Protein AF-A0A0B8P625-F1 (afdb_monomer_lite)

Foldseek 3Di:
DVVVCVVPLLPQLADAFQAALCQAPCAGSPLNAQDQDDDPVCCVVDVDRPDGSGADVRTDCQPPDDVHNVVVCVVVVRRYAYAHFNPDPDPPRTDPTPQFKDKDFDFPDPDPVSRSVRSNVNRIDIGGHQPDQWDFDADDDPPDRDGDTDTDGD

Radius of gyration: 18.03 Å; chains: 1; bounding box: 53×46×36 Å

Structure (mmCIF, N/CA/C/O backbone):
data_AF-A0A0B8P625-F1
#
_entry.id   AF-A0A0B8P625-F1
#
loop_
_atom_site.group_PDB
_atom_site.id
_atom_site.type_symbol
_atom_site.label_atom_id
_atom_site.label_alt_id
_atom_site.label_comp_id
_atom_site.label_asym_id
_atom_site.label_entity_id
_atom_site.label_seq_id
_atom_site.pdbx_PDB_ins_code
_atom_site.Cartn_x
_atom_site.Cartn_y
_atom_site.Cartn_z
_atom_site.occupancy
_atom_site.B_iso_or_equiv
_atom_site.auth_seq_id
_atom_site.auth_comp_id
_atom_site.auth_asym_id
_atom_site.auth_atom_id
_atom_site.pdbx_PDB_model_num
ATOM 1 N N . MET A 1 1 ? 1.110 -16.722 5.780 1.00 82.75 1 MET A N 1
ATOM 2 C CA . MET A 1 1 ? 0.279 -15.520 6.036 1.00 82.75 1 MET A CA 1
ATOM 3 C C . MET A 1 1 ? -0.910 -15.841 6.941 1.00 82.75 1 MET A C 1
ATOM 5 O O . MET A 1 1 ? -0.937 -15.349 8.060 1.00 82.75 1 MET A O 1
ATOM 9 N N . ARG A 1 2 ? -1.819 -16.743 6.535 1.00 90.75 2 ARG A N 1
ATOM 10 C CA . ARG A 1 2 ? -2.953 -17.190 7.372 1.00 90.75 2 ARG A CA 1
ATOM 11 C C . ARG A 1 2 ? -2.543 -17.683 8.759 1.00 90.75 2 ARG A C 1
ATOM 13 O O . ARG A 1 2 ? -3.129 -17.257 9.743 1.00 90.75 2 ARG A O 1
ATOM 20 N N . GLU A 1 3 ? -1.514 -18.522 8.847 1.00 92.81 3 GLU A N 1
ATOM 21 C CA . GLU A 1 3 ? -1.016 -19.030 10.135 1.00 92.81 3 GLU A CA 1
ATOM 22 C C . GLU A 1 3 ? -0.462 -17.922 11.038 1.00 92.81 3 GLU A C 1
ATOM 24 O O . GLU A 1 3 ? -0.768 -17.887 12.229 1.00 92.81 3 GLU A O 1
ATOM 29 N N . LEU A 1 4 ? 0.286 -16.971 10.465 1.00 90.12 4 LEU A N 1
ATOM 30 C CA . LEU A 1 4 ? 0.803 -15.809 11.196 1.00 90.12 4 LEU A CA 1
ATOM 31 C C . LEU A 1 4 ? -0.350 -14.974 11.764 1.00 90.12 4 LEU A C 1
ATOM 33 O O . LEU A 1 4 ? -0.360 -14.656 12.950 1.00 90.12 4 LEU A O 1
ATOM 37 N N . HIS A 1 5 ? -1.364 -14.691 10.944 1.00 92.50 5 HIS A N 1
ATOM 38 C CA . HIS A 1 5 ? -2.547 -13.961 11.388 1.00 92.50 5 HIS A CA 1
ATOM 39 C C . HIS A 1 5 ? -3.414 -14.767 12.370 1.00 92.50 5 HIS A C 1
ATOM 41 O O . HIS A 1 5 ? -4.004 -14.187 13.267 1.00 92.50 5 HIS A O 1
ATOM 47 N N . ASN A 1 6 ? -3.510 -16.096 12.248 1.00 93.62 6 ASN A N 1
ATOM 48 C CA . ASN A 1 6 ? -4.202 -16.931 13.243 1.00 93.62 6 ASN A CA 1
ATOM 49 C C . ASN A 1 6 ? -3.500 -16.883 14.603 1.00 93.62 6 ASN A C 1
ATOM 51 O O . ASN A 1 6 ? -4.158 -16.921 15.637 1.00 93.62 6 ASN A O 1
ATOM 55 N N . THR A 1 7 ? -2.170 -16.811 14.589 1.00 96.06 7 THR A N 1
ATOM 56 C CA . THR A 1 7 ? -1.348 -16.783 15.801 1.00 96.06 7 THR A CA 1
ATOM 57 C C . THR A 1 7 ? -1.459 -15.438 16.513 1.00 96.06 7 THR A C 1
ATOM 59 O O . THR A 1 7 ? -1.516 -15.394 17.738 1.00 96.06 7 THR A O 1
ATOM 62 N N . ALA A 1 8 ? -1.493 -14.338 15.757 1.00 92.94 8 ALA A N 1
ATOM 63 C CA . ALA A 1 8 ? -1.530 -12.991 16.312 1.00 92.94 8 ALA A CA 1
ATOM 64 C C . ALA A 1 8 ? -2.346 -12.029 15.422 1.00 92.94 8 ALA A C 1
ATOM 66 O O . ALA A 1 8 ? -1.762 -11.187 14.730 1.00 92.94 8 ALA A O 1
ATOM 67 N N . PRO A 1 9 ? -3.690 -12.125 15.438 1.00 89.25 9 PRO A N 1
ATOM 68 C CA . PRO A 1 9 ? -4.558 -11.328 14.563 1.00 89.25 9 PRO A CA 1
ATOM 69 C C . PRO A 1 9 ? -4.472 -9.822 14.848 1.00 89.25 9 PRO A C 1
ATOM 71 O O . PRO A 1 9 ? -4.650 -9.010 13.952 1.00 89.25 9 PRO A O 1
ATOM 74 N N . ASP A 1 10 ? -4.121 -9.442 16.079 1.00 89.06 10 ASP A N 1
ATOM 75 C CA . ASP A 1 10 ? -3.963 -8.040 16.483 1.00 89.06 10 ASP A CA 1
ATOM 76 C C . ASP A 1 10 ? -2.550 -7.477 16.254 1.00 89.06 10 ASP A C 1
ATOM 78 O O . ASP A 1 10 ? -2.286 -6.322 16.604 1.00 89.06 10 ASP A O 1
ATOM 82 N N . ILE A 1 11 ? -1.627 -8.286 15.724 1.00 90.75 11 ILE A N 1
ATOM 83 C CA . ILE A 1 11 ? -0.234 -7.898 15.437 1.00 90.75 11 ILE A CA 1
ATOM 84 C C . ILE A 1 11 ? 0.022 -7.923 13.931 1.00 90.75 11 ILE A C 1
ATOM 86 O O . ILE A 1 11 ? 0.616 -6.993 13.389 1.00 90.75 11 ILE A O 1
ATOM 90 N N . ILE A 1 12 ? -0.451 -8.960 13.240 1.00 91.75 12 ILE A N 1
ATOM 91 C CA . ILE A 1 12 ? -0.337 -9.075 11.785 1.00 91.75 12 ILE A CA 1
ATOM 92 C C . ILE A 1 12 ? -1.489 -8.303 11.142 1.00 91.75 12 ILE A C 1
ATOM 94 O O . ILE A 1 12 ? -2.508 -8.873 10.783 1.00 91.75 12 ILE A O 1
ATOM 98 N N . ILE A 1 13 ? -1.323 -6.989 11.036 1.00 90.06 13 ILE A N 1
ATOM 99 C CA . ILE A 1 13 ? -2.400 -6.044 10.688 1.00 90.06 13 ILE A CA 1
ATOM 100 C C . ILE A 1 13 ? -2.356 -5.559 9.233 1.00 90.06 13 ILE A C 1
ATOM 102 O O . ILE A 1 13 ? -3.219 -4.800 8.796 1.00 90.06 13 ILE A O 1
ATOM 106 N N . GLY A 1 14 ? -1.350 -5.977 8.465 1.00 90.38 14 GLY A N 1
ATOM 107 C CA . GLY A 1 14 ? -1.213 -5.571 7.075 1.00 90.38 14 GLY A CA 1
ATOM 108 C C . GLY A 1 14 ? -0.031 -6.203 6.360 1.00 90.38 14 GLY A C 1
ATOM 109 O O . GLY A 1 14 ? 0.736 -6.974 6.941 1.00 90.38 14 GLY A O 1
ATOM 110 N N . MET A 1 15 ? 0.091 -5.867 5.083 1.00 92.25 15 MET A N 1
ATOM 111 C CA . MET A 1 15 ? 1.200 -6.258 4.222 1.00 92.25 15 MET A CA 1
ATOM 112 C C . MET A 1 15 ? 1.524 -5.139 3.233 1.00 92.25 15 MET A C 1
ATOM 114 O O . MET A 1 15 ? 0.661 -4.331 2.882 1.00 92.25 15 MET A O 1
ATOM 118 N N . GLU A 1 16 ? 2.768 -5.110 2.763 1.00 92.31 16 GLU A N 1
ATOM 119 C CA . GLU A 1 16 ? 3.101 -4.330 1.577 1.00 92.31 16 GLU A CA 1
ATOM 120 C C . GLU A 1 16 ? 2.360 -4.932 0.380 1.00 92.31 16 GLU A C 1
ATOM 122 O O . GLU A 1 16 ? 2.496 -6.118 0.083 1.00 92.31 16 GLU A O 1
ATOM 127 N N . GLY A 1 17 ? 1.545 -4.114 -0.279 1.00 92.75 17 GLY A N 1
ATOM 128 C CA . GLY A 1 17 ? 0.870 -4.495 -1.521 1.00 92.75 17 GLY A CA 1
ATOM 129 C C . GLY A 1 17 ? 1.238 -3.604 -2.697 1.00 92.75 17 GLY A C 1
ATOM 130 O O . GLY A 1 17 ? 0.906 -3.931 -3.831 1.00 92.75 17 GLY A O 1
ATOM 131 N N . ALA A 1 18 ? 1.939 -2.501 -2.445 1.00 93.94 18 ALA A N 1
ATOM 132 C CA . ALA A 1 18 ? 2.457 -1.576 -3.440 1.00 93.94 18 ALA A CA 1
ATOM 133 C C . ALA A 1 18 ? 3.961 -1.382 -3.185 1.00 93.94 18 ALA A C 1
ATOM 135 O O . ALA A 1 18 ? 4.322 -0.555 -2.342 1.00 93.94 18 ALA A O 1
ATOM 136 N N . PRO A 1 19 ? 4.829 -2.155 -3.864 1.00 92.31 19 PRO A N 1
ATOM 137 C CA . PRO A 1 19 ? 6.265 -2.086 -3.626 1.00 92.31 19 PRO A CA 1
ATOM 138 C C . PRO A 1 19 ? 6.849 -0.724 -4.011 1.00 92.31 19 PRO A C 1
ATOM 140 O O . PRO A 1 19 ? 6.297 -0.023 -4.866 1.00 92.31 19 PRO A O 1
ATOM 143 N N . GLY A 1 20 ? 7.996 -0.381 -3.423 1.00 93.00 20 GLY A N 1
ATOM 144 C CA . GLY A 1 20 ? 8.804 0.779 -3.814 1.00 93.00 20 GLY A CA 1
ATOM 145 C C . GLY A 1 20 ? 9.427 0.647 -5.207 1.00 93.00 20 GLY A C 1
ATOM 146 O O . GLY A 1 20 ? 8.931 -0.088 -6.055 1.00 93.00 20 GLY A O 1
ATOM 147 N N . HIS A 1 21 ? 10.498 1.388 -5.504 1.00 94.25 21 HIS A N 1
ATOM 148 C CA . HIS A 1 21 ? 11.194 1.296 -6.802 1.00 94.25 21 HIS A CA 1
ATOM 149 C C . HIS A 1 21 ? 10.283 1.461 -8.044 1.00 94.25 21 HIS A C 1
ATOM 151 O O . HIS A 1 21 ? 10.536 0.915 -9.123 1.00 94.25 21 HIS A O 1
ATOM 157 N N . GLN A 1 22 ? 9.189 2.220 -7.926 1.00 92.81 22 GLN A N 1
ATOM 158 C CA . GLN A 1 22 ? 8.215 2.400 -9.014 1.00 92.81 22 GLN A CA 1
ATOM 159 C C . GLN A 1 22 ? 8.782 3.188 -10.206 1.00 92.81 22 GLN A C 1
ATOM 161 O O . GLN A 1 22 ? 8.214 3.153 -11.299 1.00 92.81 22 GLN A O 1
ATOM 166 N N . ARG A 1 23 ? 9.915 3.877 -10.014 1.00 92.62 23 ARG A N 1
ATOM 167 C CA . ARG A 1 23 ? 10.630 4.610 -11.065 1.00 92.62 23 ARG A CA 1
ATOM 168 C C . ARG A 1 23 ? 11.657 3.749 -11.805 1.00 92.62 23 ARG A C 1
ATOM 170 O O . ARG A 1 23 ? 12.179 4.196 -12.824 1.00 92.62 23 ARG A O 1
ATOM 177 N N . ASN A 1 24 ? 11.949 2.534 -11.334 1.00 91.44 24 ASN A N 1
ATOM 178 C CA . ASN A 1 24 ? 12.909 1.646 -11.980 1.00 91.44 24 ASN A CA 1
ATOM 179 C C . ASN A 1 24 ? 12.456 1.347 -13.432 1.00 91.44 24 ASN A C 1
ATOM 181 O O . ASN A 1 24 ? 11.383 0.766 -13.628 1.00 91.44 24 ASN A O 1
ATOM 185 N N . PRO A 1 25 ? 13.240 1.753 -14.452 1.00 85.81 25 PRO A N 1
ATOM 186 C CA . PRO A 1 25 ? 12.847 1.613 -15.853 1.00 85.81 25 PRO A CA 1
ATOM 187 C C . PRO A 1 25 ? 12.937 0.169 -16.359 1.00 85.81 25 PRO A C 1
ATOM 189 O O . PRO A 1 25 ? 12.289 -0.162 -17.348 1.00 85.81 25 PRO A O 1
ATOM 192 N N . GLU A 1 26 ? 13.734 -0.673 -15.698 1.00 85.94 26 GLU A N 1
ATOM 193 C CA . GLU A 1 26 ? 13.923 -2.082 -16.056 1.00 85.94 26 GLU A CA 1
ATOM 194 C C . GLU A 1 26 ? 12.766 -2.927 -15.515 1.00 85.94 26 GLU A C 1
ATOM 196 O O . GLU A 1 26 ? 12.206 -3.757 -16.226 1.00 85.94 26 GLU A O 1
ATOM 201 N N . ALA A 1 27 ? 12.362 -2.668 -14.269 1.00 85.88 27 ALA A N 1
ATOM 202 C CA . ALA A 1 27 ? 11.293 -3.394 -13.598 1.00 85.88 27 ALA A CA 1
ATOM 203 C C . ALA A 1 27 ? 10.612 -2.526 -12.532 1.00 85.88 27 ALA A C 1
ATOM 205 O O . ALA A 1 27 ? 11.189 -2.259 -11.480 1.00 85.88 27 ALA A O 1
ATOM 206 N N . ARG A 1 28 ? 9.353 -2.127 -12.757 1.00 88.38 28 ARG A N 1
ATOM 207 C CA . ARG A 1 28 ? 8.556 -1.420 -11.736 1.00 88.38 28 ARG A CA 1
ATOM 208 C C . ARG A 1 28 ? 8.374 -2.297 -10.502 1.00 88.38 28 ARG A C 1
ATOM 210 O O . ARG A 1 28 ? 7.900 -3.429 -10.635 1.00 88.38 28 ARG A O 1
ATOM 217 N N . GLY A 1 29 ? 8.693 -1.768 -9.323 1.00 90.25 29 GLY A N 1
ATOM 218 C CA . GLY A 1 29 ? 8.709 -2.563 -8.093 1.00 90.25 29 GLY A CA 1
ATOM 219 C C . GLY A 1 29 ? 10.02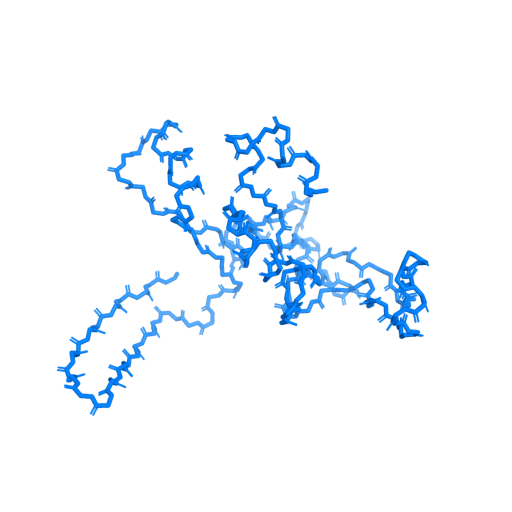5 -3.303 -7.852 1.00 90.25 29 GLY A C 1
ATOM 220 O O . GLY A 1 29 ? 10.110 -4.066 -6.900 1.00 90.25 29 GLY A O 1
ATOM 221 N N . SER A 1 30 ? 11.017 -3.159 -8.746 1.00 88.81 30 SER A N 1
ATOM 222 C CA . SER A 1 30 ? 12.228 -4.001 -8.812 1.00 88.81 30 SER A CA 1
ATOM 223 C C . SER A 1 30 ? 11.928 -5.504 -8.787 1.00 88.81 30 SER A C 1
ATOM 225 O O . SER A 1 30 ? 12.722 -6.329 -8.342 1.00 88.81 30 SER A O 1
ATOM 227 N N . TYR A 1 31 ? 10.758 -5.876 -9.299 1.00 85.94 31 TYR A N 1
ATOM 228 C CA . TYR A 1 31 ? 10.390 -7.259 -9.537 1.00 85.94 31 TYR A CA 1
ATOM 229 C C . TYR A 1 31 ? 10.999 -7.668 -10.882 1.00 85.94 31 TYR A C 1
ATOM 231 O O . TYR A 1 31 ? 10.413 -7.465 -11.943 1.00 85.94 31 TYR A O 1
ATOM 239 N N . GLU A 1 32 ? 12.240 -8.150 -10.820 1.00 74.06 32 GLU A N 1
ATOM 240 C CA . GLU A 1 32 ? 13.097 -8.453 -11.978 1.00 74.06 32 GLU A CA 1
ATOM 241 C C . GLU A 1 32 ? 12.861 -9.864 -12.558 1.00 74.06 32 GLU A C 1
ATOM 243 O O . GLU A 1 32 ? 13.518 -10.272 -13.514 1.00 74.06 32 GLU A O 1
ATOM 248 N N . MET A 1 33 ? 11.926 -10.645 -11.999 1.00 68.06 33 MET A N 1
ATOM 249 C CA . MET A 1 33 ? 11.670 -12.011 -12.459 1.00 68.06 33 MET A CA 1
ATOM 250 C C . MET A 1 33 ? 10.761 -12.032 -13.692 1.00 68.06 33 MET A C 1
ATOM 252 O O . MET A 1 33 ? 9.533 -11.999 -13.608 1.00 68.06 33 MET A O 1
ATOM 256 N N . GLU A 1 34 ? 11.379 -12.192 -14.860 1.00 61.62 34 GLU A N 1
ATOM 257 C CA . GLU A 1 34 ? 10.667 -12.372 -16.131 1.00 61.62 34 GLU A CA 1
ATOM 258 C C . GLU A 1 34 ? 9.992 -13.750 -16.248 1.00 61.62 34 GLU A C 1
ATOM 260 O O . GLU A 1 34 ? 9.002 -13.914 -16.972 1.00 61.62 34 GLU A O 1
ATOM 265 N N . HIS A 1 35 ? 10.504 -14.753 -15.526 1.00 64.75 35 HIS A N 1
ATOM 266 C CA . HIS A 1 35 ? 9.996 -16.114 -15.612 1.00 64.75 35 HIS A CA 1
ATOM 267 C C . HIS A 1 35 ? 8.716 -16.304 -14.787 1.00 64.75 35 HIS A C 1
ATOM 269 O O . HIS A 1 35 ? 8.647 -15.871 -13.635 1.00 64.75 35 HIS A O 1
ATOM 275 N N . PRO A 1 36 ? 7.700 -16.978 -15.351 1.00 67.50 36 PRO A N 1
ATOM 276 C CA . PRO A 1 36 ? 6.500 -17.319 -14.610 1.00 67.50 36 PRO A CA 1
ATOM 277 C C . PRO A 1 36 ? 6.826 -18.194 -13.399 1.00 67.50 36 PRO A C 1
ATOM 279 O O . PRO A 1 36 ? 7.482 -19.230 -13.524 1.00 67.50 36 PRO A O 1
ATOM 282 N N . ILE A 1 37 ? 6.322 -17.799 -12.234 1.00 71.50 37 ILE A N 1
ATOM 283 C CA . ILE A 1 37 ? 6.403 -18.609 -11.022 1.00 71.50 37 ILE A CA 1
ATOM 284 C C . ILE A 1 37 ? 5.248 -19.601 -11.053 1.00 71.50 37 ILE A C 1
ATOM 286 O O . ILE A 1 37 ? 4.093 -19.213 -11.214 1.00 71.50 37 ILE A O 1
ATOM 290 N N . PHE A 1 38 ? 5.549 -20.883 -10.875 1.00 71.50 38 PHE A N 1
ATOM 291 C CA . PHE A 1 38 ? 4.545 -21.928 -10.706 1.00 71.50 38 PHE A CA 1
ATOM 292 C C . PHE A 1 38 ? 4.485 -22.309 -9.232 1.00 71.50 38 PHE A C 1
ATOM 294 O O . PHE A 1 38 ? 5.481 -22.744 -8.650 1.00 71.50 38 PHE A O 1
ATOM 301 N N . LEU A 1 39 ? 3.317 -22.146 -8.613 1.00 68.44 39 LEU A N 1
ATOM 302 C CA . LEU A 1 39 ? 3.118 -22.598 -7.243 1.00 68.44 39 LEU A CA 1
ATOM 303 C C . LEU A 1 39 ? 2.856 -24.101 -7.270 1.00 68.44 39 LEU A C 1
ATOM 305 O O . LEU A 1 39 ? 1.752 -24.544 -7.571 1.00 68.44 39 LEU A O 1
ATOM 309 N N . LYS A 1 40 ? 3.891 -24.882 -6.954 1.00 67.69 40 LYS A N 1
ATOM 310 C CA . LYS A 1 40 ? 3.839 -26.352 -6.964 1.00 67.69 40 LYS A CA 1
ATOM 311 C C . LYS A 1 40 ? 2.705 -26.917 -6.095 1.00 67.69 40 LYS A C 1
ATOM 313 O O . LYS A 1 40 ? 2.162 -27.960 -6.427 1.00 67.69 40 LYS A O 1
ATOM 318 N N . GLU A 1 41 ? 2.347 -26.213 -5.023 1.00 64.69 41 GLU A N 1
ATOM 319 C CA . GLU A 1 41 ? 1.239 -26.547 -4.117 1.00 64.69 41 GLU A CA 1
ATOM 320 C C . GLU A 1 41 ? -0.143 -26.493 -4.791 1.00 64.69 41 GLU A C 1
ATOM 322 O O . GLU A 1 41 ? -1.017 -27.263 -4.421 1.00 64.69 41 GLU A O 1
ATOM 327 N N . TYR A 1 42 ? -0.323 -25.652 -5.815 1.00 59.31 42 TYR A N 1
ATOM 328 C CA . TYR A 1 42 ? -1.584 -25.515 -6.557 1.00 59.31 42 TYR A CA 1
ATOM 329 C C . TYR A 1 42 ? -1.510 -26.128 -7.959 1.00 59.31 42 TYR A C 1
ATOM 331 O O . TYR A 1 42 ? -2.405 -25.909 -8.766 1.00 59.31 42 TYR A O 1
ATOM 339 N N . ALA A 1 43 ? -0.450 -26.878 -8.279 1.00 63.41 43 ALA A N 1
ATOM 340 C CA . ALA A 1 43 ? -0.224 -27.391 -9.631 1.00 63.41 43 ALA A CA 1
ATOM 341 C C . ALA A 1 43 ? -1.300 -28.393 -10.097 1.00 63.41 43 ALA A C 1
ATOM 343 O O . ALA A 1 43 ? -1.483 -28.565 -11.302 1.00 63.41 43 ALA A O 1
ATOM 344 N N . GLU A 1 44 ? -2.006 -29.041 -9.162 1.00 66.44 44 GLU A N 1
ATOM 345 C CA . GLU A 1 44 ? -3.130 -29.941 -9.461 1.00 66.44 44 GLU A CA 1
ATOM 346 C C . GLU A 1 44 ? -4.403 -29.168 -9.851 1.00 66.44 44 GLU A C 1
ATOM 348 O O . GLU A 1 44 ? -5.068 -29.540 -10.818 1.00 66.44 44 GLU A O 1
ATOM 353 N N . ASP A 1 45 ? -4.688 -28.056 -9.165 1.00 64.06 45 ASP A N 1
ATOM 354 C CA . ASP A 1 45 ? -5.882 -27.224 -9.380 1.00 64.06 45 ASP A CA 1
ATOM 355 C C . ASP A 1 45 ? -5.676 -26.129 -10.442 1.00 64.06 45 ASP A C 1
ATOM 357 O O . ASP A 1 45 ? -6.626 -25.646 -11.062 1.00 64.06 45 ASP A O 1
ATOM 361 N N . TYR A 1 46 ? -4.426 -25.722 -10.673 1.00 58.06 46 TYR A N 1
ATOM 362 C CA . TYR A 1 46 ? -4.055 -24.657 -11.594 1.00 58.06 46 TYR A CA 1
ATOM 363 C C . TYR A 1 46 ? -2.704 -24.947 -12.264 1.00 58.06 46 TYR A C 1
ATOM 365 O O . TYR A 1 46 ? -1.633 -24.806 -11.677 1.00 58.06 46 TYR A O 1
ATOM 373 N N . GLN A 1 47 ? -2.758 -25.306 -13.550 1.00 59.41 47 GLN A N 1
ATOM 374 C CA . GLN A 1 47 ? -1.579 -25.642 -14.366 1.00 59.41 47 GLN A CA 1
ATOM 375 C C . GLN A 1 47 ? -0.925 -24.418 -15.039 1.00 59.41 47 GLN A C 1
ATOM 377 O O . GLN A 1 47 ? 0.034 -24.555 -15.799 1.00 59.41 47 GLN A O 1
ATOM 382 N N . GLY A 1 48 ? -1.459 -23.217 -14.802 1.00 59.47 48 GLY A N 1
ATOM 383 C CA . GLY A 1 48 ? -0.941 -21.970 -15.360 1.00 59.47 48 GLY A CA 1
ATOM 384 C C . GLY A 1 48 ? 0.183 -21.354 -14.519 1.00 59.47 48 GLY A C 1
ATOM 385 O O . GLY A 1 48 ? 0.416 -21.759 -13.379 1.00 59.47 48 GLY A O 1
ATOM 386 N N . PRO A 1 49 ? 0.874 -20.329 -15.046 1.00 60.53 49 PRO A N 1
ATOM 387 C CA . PRO A 1 49 ? 1.789 -19.531 -14.243 1.00 60.53 49 PRO A CA 1
ATOM 388 C C . PRO A 1 49 ? 0.999 -18.827 -13.138 1.00 60.53 49 PRO A C 1
ATOM 390 O O . PRO A 1 49 ? -0.008 -18.170 -13.421 1.00 60.53 49 PRO A O 1
ATOM 393 N N . ALA A 1 50 ? 1.422 -18.986 -11.884 1.00 62.94 50 ALA A N 1
ATOM 394 C CA . ALA A 1 50 ? 0.764 -18.354 -10.748 1.00 62.94 50 ALA A CA 1
ATOM 395 C C . ALA A 1 50 ? 0.822 -16.831 -10.886 1.00 62.94 50 ALA A C 1
ATOM 397 O O . ALA A 1 50 ? -0.198 -16.180 -10.703 1.00 62.94 50 ALA A O 1
ATOM 398 N N . TYR A 1 51 ? 1.984 -16.287 -11.267 1.00 71.12 51 TYR A N 1
ATOM 399 C CA . TYR A 1 51 ? 2.161 -14.899 -11.699 1.00 71.12 51 TYR A CA 1
ATOM 400 C C . TYR A 1 51 ? 3.520 -14.694 -12.388 1.00 71.12 51 TYR A C 1
ATOM 402 O O . TYR A 1 51 ? 4.420 -15.531 -12.294 1.00 71.12 51 TYR A O 1
ATOM 410 N N . HIS A 1 52 ? 3.658 -13.576 -13.101 1.00 68.06 52 HIS A N 1
ATOM 411 C CA . HIS A 1 52 ? 4.951 -13.067 -13.558 1.00 68.06 52 HIS A CA 1
ATOM 412 C C . HIS A 1 52 ? 5.546 -12.263 -12.411 1.00 68.06 52 HIS A C 1
ATOM 414 O O . HIS A 1 52 ? 4.814 -11.470 -11.824 1.00 68.06 52 HIS A O 1
ATOM 420 N N . GLY A 1 53 ? 6.828 -12.439 -12.092 1.00 75.00 53 GLY A N 1
ATOM 421 C CA . GLY A 1 53 ? 7.505 -11.679 -11.042 1.00 75.00 53 GLY A CA 1
ATOM 422 C C . GLY A 1 53 ? 7.718 -10.224 -11.448 1.00 75.00 53 GLY A C 1
ATOM 423 O O . GLY A 1 53 ? 8.854 -9.805 -11.600 1.00 75.00 53 GLY A O 1
ATOM 424 N N . ARG A 1 54 ? 6.616 -9.488 -11.638 1.00 82.56 54 ARG A N 1
ATOM 425 C CA . ARG A 1 54 ? 6.481 -8.070 -11.976 1.00 82.56 54 ARG A CA 1
ATOM 426 C C . ARG A 1 54 ? 5.272 -7.493 -11.239 1.00 82.56 54 ARG A C 1
ATOM 428 O O . ARG A 1 54 ? 4.379 -8.232 -10.828 1.00 82.56 54 ARG A O 1
ATOM 435 N N . THR A 1 55 ? 5.202 -6.174 -11.124 1.00 88.12 55 THR A N 1
ATOM 436 C CA . THR A 1 55 ? 4.007 -5.502 -10.597 1.00 88.12 55 THR A CA 1
ATOM 437 C C . THR A 1 55 ? 2.850 -5.493 -11.604 1.00 88.12 55 THR A C 1
ATOM 439 O O . THR A 1 55 ? 3.037 -5.539 -12.823 1.00 88.12 55 THR A O 1
ATOM 442 N N . TYR A 1 56 ? 1.626 -5.396 -11.090 1.00 88.19 56 TYR A N 1
ATOM 443 C CA . TYR A 1 56 ? 0.376 -5.323 -11.840 1.00 88.19 56 TYR A CA 1
ATOM 444 C C . TYR A 1 56 ? -0.282 -3.977 -11.533 1.00 88.19 56 TYR A C 1
ATOM 446 O O . TYR A 1 56 ? -0.870 -3.786 -10.474 1.00 88.19 56 TYR A O 1
ATOM 454 N N . GLY A 1 57 ? -0.109 -2.999 -12.427 1.00 87.31 57 GLY A N 1
ATOM 455 C CA . GLY A 1 57 ? -0.569 -1.627 -12.170 1.00 87.31 57 GLY A CA 1
ATOM 456 C C . GLY A 1 57 ? 0.176 -0.935 -11.020 1.00 87.31 57 GLY A C 1
ATOM 457 O O . GLY A 1 57 ? -0.376 -0.050 -10.379 1.00 87.31 57 GLY A O 1
ATOM 458 N N . GLY A 1 58 ? 1.417 -1.351 -10.742 1.00 90.25 58 GLY A N 1
ATOM 459 C CA . GLY A 1 58 ? 2.225 -0.850 -9.624 1.00 90.25 58 GLY A CA 1
ATOM 460 C C . GLY A 1 58 ? 2.025 -1.607 -8.309 1.00 90.25 58 GLY A C 1
ATOM 461 O O . GLY A 1 58 ? 2.791 -1.384 -7.381 1.00 90.25 58 GLY A O 1
ATOM 462 N N . PHE A 1 59 ? 1.066 -2.532 -8.233 1.00 92.81 59 PHE A N 1
ATOM 463 C CA . PHE A 1 59 ? 0.812 -3.357 -7.050 1.00 92.81 59 PHE A CA 1
ATOM 464 C C . PHE A 1 59 ? 1.402 -4.764 -7.194 1.00 92.81 59 PHE A C 1
ATOM 466 O O . PHE A 1 59 ? 1.592 -5.265 -8.306 1.00 92.81 59 PHE A O 1
ATOM 473 N N . ASP A 1 60 ? 1.679 -5.409 -6.065 1.00 90.62 60 ASP A N 1
ATOM 474 C CA . ASP A 1 60 ? 2.034 -6.822 -6.003 1.00 90.62 60 ASP A CA 1
ATOM 475 C C . ASP A 1 60 ? 0.857 -7.699 -6.466 1.00 90.62 60 ASP A C 1
ATOM 477 O O . ASP A 1 60 ? -0.316 -7.369 -6.261 1.00 90.62 60 ASP A O 1
ATOM 481 N N . TYR A 1 61 ? 1.165 -8.841 -7.086 1.00 88.06 61 TYR A N 1
ATOM 482 C CA . TYR A 1 61 ? 0.162 -9.777 -7.594 1.00 88.06 61 TYR A CA 1
ATOM 483 C C . TYR A 1 61 ? -0.839 -10.237 -6.523 1.00 88.06 61 TYR A C 1
ATOM 485 O O . TYR A 1 61 ? -2.035 -10.348 -6.799 1.00 88.06 61 TYR A O 1
ATOM 493 N N . MET A 1 62 ? -0.369 -10.465 -5.296 1.00 88.31 62 MET A N 1
ATOM 494 C CA . MET A 1 62 ? -1.170 -10.920 -4.157 1.00 88.31 62 MET A CA 1
ATOM 495 C C . MET A 1 62 ? -2.238 -9.899 -3.752 1.00 88.31 62 MET A C 1
ATOM 497 O O . MET A 1 62 ? -3.241 -10.279 -3.145 1.00 88.31 62 MET A O 1
ATOM 501 N N . THR A 1 63 ? -2.028 -8.632 -4.119 1.00 92.31 63 THR A N 1
ATOM 502 C CA . THR A 1 63 ? -2.945 -7.510 -3.889 1.00 92.31 63 THR A CA 1
ATOM 503 C C . THR A 1 63 ? -3.792 -7.207 -5.125 1.00 92.31 63 THR A C 1
ATOM 505 O O . THR A 1 63 ? -4.995 -7.005 -5.014 1.00 92.31 63 THR A O 1
ATOM 508 N N . ALA A 1 64 ? -3.186 -7.187 -6.315 1.00 91.56 64 ALA A N 1
ATOM 509 C CA . ALA A 1 64 ? -3.835 -6.733 -7.547 1.00 91.56 64 ALA A CA 1
ATOM 510 C C . ALA A 1 64 ? -4.782 -7.765 -8.187 1.00 91.56 64 ALA A C 1
ATOM 512 O O . ALA A 1 64 ? -5.602 -7.419 -9.042 1.00 91.56 64 ALA A O 1
ATOM 513 N N . ARG A 1 65 ? -4.639 -9.053 -7.856 1.00 88.19 65 ARG A N 1
ATOM 514 C CA . ARG A 1 65 ? -5.436 -10.118 -8.468 1.00 88.19 65 ARG A CA 1
ATOM 515 C C . ARG A 1 65 ? -6.842 -10.170 -7.864 1.00 88.19 65 ARG A C 1
ATOM 517 O O . ARG A 1 65 ? -7.001 -10.579 -6.720 1.00 88.19 65 ARG A O 1
ATOM 524 N N . MET A 1 66 ? -7.857 -9.888 -8.683 1.00 87.56 66 MET A N 1
ATOM 525 C CA . MET A 1 66 ? -9.264 -10.144 -8.338 1.00 87.56 66 MET A CA 1
ATOM 526 C C . MET A 1 66 ? -9.503 -11.628 -8.032 1.00 87.56 66 MET A C 1
ATOM 528 O O . MET A 1 66 ? -9.049 -12.503 -8.779 1.00 87.56 66 MET A O 1
ATOM 532 N N . GLY A 1 67 ? -10.212 -11.904 -6.940 1.00 88.19 67 GLY A N 1
ATOM 533 C CA . GLY A 1 67 ? -10.399 -13.238 -6.367 1.00 88.19 67 GLY A CA 1
ATOM 534 C C . GLY A 1 67 ? -9.102 -13.877 -5.861 1.00 88.19 67 GLY A C 1
ATOM 535 O O . GLY A 1 67 ? -9.061 -15.086 -5.645 1.00 88.19 67 GLY A O 1
ATOM 536 N N . GLY A 1 68 ? -8.024 -13.095 -5.752 1.00 87.56 68 GLY A N 1
ATOM 537 C CA . GLY A 1 68 ? -6.699 -13.545 -5.352 1.00 87.56 68 GLY A CA 1
ATOM 538 C C . GLY A 1 68 ? -6.528 -13.610 -3.840 1.00 87.56 68 GLY A C 1
ATOM 539 O O . GLY A 1 68 ? -7.475 -13.795 -3.077 1.00 87.56 68 GLY A O 1
ATOM 540 N N . VAL A 1 69 ? -5.282 -13.473 -3.387 1.00 89.69 69 VAL A N 1
ATOM 541 C CA . VAL A 1 69 ? -4.951 -13.701 -1.977 1.00 89.69 69 VAL A CA 1
ATOM 542 C C . VAL A 1 69 ? -5.561 -12.650 -1.062 1.00 89.69 69 VAL A C 1
ATOM 544 O O . VAL A 1 69 ? -6.125 -13.026 -0.037 1.00 89.69 69 VAL A O 1
ATOM 547 N N . TRP A 1 70 ? -5.489 -11.367 -1.415 1.00 91.88 70 TRP A N 1
ATOM 548 C CA . TRP A 1 70 ? -6.088 -10.313 -0.599 1.00 91.88 70 TRP A CA 1
ATOM 549 C C . TRP A 1 70 ? -7.611 -10.473 -0.476 1.00 91.88 70 TRP A C 1
ATOM 551 O O . TRP A 1 70 ? -8.117 -10.533 0.644 1.00 91.88 70 TRP A O 1
ATOM 561 N N . ASP A 1 71 ? -8.315 -10.690 -1.589 1.00 92.06 71 ASP A N 1
ATOM 562 C CA . ASP A 1 71 ? -9.761 -10.947 -1.596 1.00 92.06 71 ASP A CA 1
ATOM 563 C C . ASP A 1 71 ? -10.133 -12.171 -0.748 1.00 92.06 71 ASP A C 1
ATOM 565 O O . ASP A 1 71 ? -11.079 -12.120 0.038 1.00 92.06 71 ASP A O 1
ATOM 569 N N . ALA A 1 72 ? -9.363 -13.261 -0.846 1.00 92.94 72 ALA A N 1
ATOM 570 C CA . ALA A 1 72 ? -9.588 -14.455 -0.038 1.00 92.94 72 ALA A CA 1
ATOM 571 C C . ALA A 1 72 ? -9.429 -14.164 1.463 1.00 92.94 72 ALA A C 1
ATOM 573 O O . ALA A 1 72 ? -10.289 -14.544 2.257 1.00 92.94 72 ALA A O 1
ATOM 574 N N . LEU A 1 73 ? -8.376 -13.441 1.861 1.00 92.62 73 LEU A N 1
ATOM 575 C CA . LEU A 1 73 ? -8.160 -13.052 3.258 1.00 92.62 73 LEU A CA 1
ATOM 576 C C . LEU A 1 73 ? -9.308 -12.179 3.787 1.00 92.62 73 LEU A C 1
ATOM 578 O O . LEU A 1 73 ? -9.796 -12.427 4.891 1.00 92.62 73 LEU A O 1
ATOM 582 N N . LEU A 1 74 ? -9.773 -11.208 2.995 1.00 91.06 74 LEU A N 1
ATOM 583 C CA . LEU A 1 74 ? -10.919 -10.369 3.348 1.00 91.06 74 LEU A CA 1
ATOM 584 C C . LEU A 1 74 ? -12.211 -11.192 3.455 1.00 91.06 74 LEU A C 1
ATOM 586 O O . LEU A 1 74 ? -12.970 -11.013 4.407 1.00 91.06 74 LEU A O 1
ATOM 590 N N . SER A 1 75 ? -12.439 -12.137 2.536 1.00 94.31 75 SER A N 1
ATOM 591 C CA . SER A 1 75 ? -13.615 -13.024 2.549 1.00 94.31 75 SER A CA 1
ATOM 592 C C . SER A 1 75 ? -13.653 -13.961 3.764 1.00 94.31 75 SER A C 1
ATOM 594 O O . SER A 1 75 ? -14.725 -14.302 4.256 1.00 94.31 75 SER A O 1
ATOM 596 N N . GLU A 1 76 ? -12.483 -14.321 4.299 1.00 94.12 76 GLU A N 1
ATOM 597 C CA . GLU A 1 76 ? -12.325 -15.074 5.548 1.00 94.12 76 GLU A CA 1
ATOM 598 C C . GLU A 1 76 ? -12.537 -14.199 6.803 1.00 94.12 76 GLU A C 1
ATOM 600 O O . GLU A 1 76 ? -12.435 -14.694 7.926 1.00 94.12 76 GLU A O 1
ATOM 605 N N . GLY A 1 77 ? -12.802 -12.898 6.641 1.00 91.31 77 GLY A N 1
ATOM 606 C CA . GLY A 1 77 ? -12.989 -11.946 7.737 1.00 91.31 77 GLY A CA 1
ATOM 607 C C . GLY A 1 77 ? -11.688 -11.425 8.353 1.00 91.31 77 GLY A C 1
ATOM 608 O O . GLY A 1 77 ? -11.714 -10.855 9.446 1.00 91.31 77 GLY A O 1
ATOM 609 N N . ARG A 1 78 ? -10.539 -11.608 7.688 1.00 91.38 78 ARG A N 1
ATOM 610 C CA . ARG A 1 78 ? -9.241 -11.118 8.176 1.00 91.38 78 ARG A CA 1
ATOM 611 C C . ARG A 1 78 ? -9.055 -9.659 7.784 1.00 91.38 78 ARG A C 1
ATOM 613 O O . ARG A 1 78 ? -9.196 -9.298 6.619 1.00 91.38 78 ARG A O 1
ATOM 620 N N . ARG A 1 79 ? -8.693 -8.822 8.754 1.00 87.88 79 ARG A N 1
ATOM 621 C CA . ARG A 1 79 ? -8.459 -7.389 8.542 1.00 87.88 79 ARG A CA 1
ATOM 622 C C . ARG A 1 79 ? -6.985 -7.161 8.238 1.00 87.88 79 ARG A C 1
ATOM 624 O O . ARG A 1 79 ? -6.167 -7.067 9.144 1.00 87.88 79 ARG A O 1
ATOM 631 N N . ILE A 1 80 ? -6.6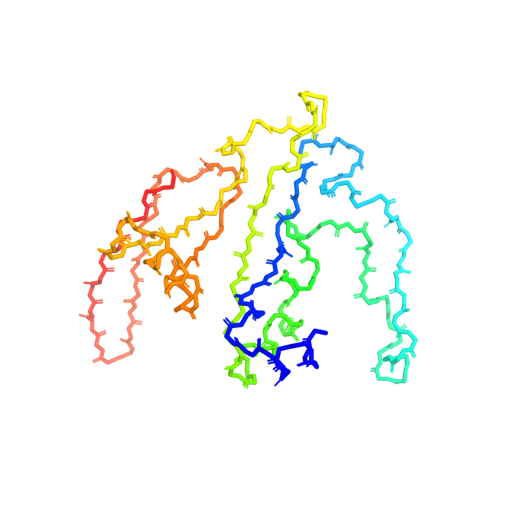61 -7.129 6.949 1.00 90.56 80 ILE A N 1
ATOM 632 C CA . ILE A 1 80 ? -5.298 -6.959 6.442 1.00 90.56 80 ILE A CA 1
ATOM 633 C C . ILE A 1 80 ? -5.261 -5.692 5.601 1.00 90.56 80 ILE A C 1
ATOM 635 O O . ILE A 1 80 ? -5.784 -5.668 4.483 1.00 90.56 80 ILE A O 1
ATOM 639 N N . SER A 1 81 ? -4.636 -4.653 6.145 1.00 91.94 81 SER A N 1
ATOM 640 C CA . SER A 1 81 ? -4.425 -3.391 5.441 1.00 91.94 81 SER A CA 1
ATOM 641 C C . SER A 1 81 ? -3.297 -3.516 4.416 1.00 91.94 81 SER A C 1
ATOM 643 O O . SER A 1 81 ? -2.320 -4.241 4.624 1.00 91.94 81 SER A O 1
ATOM 645 N N . ILE A 1 82 ? -3.444 -2.807 3.300 1.00 93.31 82 ILE A N 1
ATOM 646 C CA . ILE A 1 82 ? -2.430 -2.716 2.251 1.00 93.31 82 ILE A CA 1
ATOM 647 C C . ILE A 1 82 ? -1.652 -1.423 2.427 1.00 93.31 82 ILE A C 1
ATOM 649 O O . ILE A 1 82 ? -2.250 -0.360 2.582 1.00 93.31 82 ILE A O 1
ATOM 653 N N . PHE A 1 83 ? -0.329 -1.520 2.337 1.00 94.44 83 PHE A N 1
ATOM 654 C CA . PHE A 1 83 ? 0.560 -0.366 2.380 1.00 94.44 83 PHE A CA 1
ATOM 655 C C . PHE A 1 83 ? 1.385 -0.219 1.105 1.00 94.44 83 PHE A C 1
ATOM 657 O O . PHE A 1 83 ? 1.762 -1.202 0.457 1.00 94.44 83 PHE A O 1
ATOM 664 N N . ALA A 1 84 ? 1.652 1.044 0.784 1.00 94.94 84 ALA A N 1
ATOM 665 C CA . ALA A 1 84 ? 2.647 1.500 -0.169 1.00 94.94 84 ALA A CA 1
ATOM 666 C C . ALA A 1 84 ? 3.881 2.019 0.566 1.00 94.94 84 ALA A C 1
ATOM 668 O O . ALA A 1 84 ? 3.761 2.817 1.504 1.00 94.94 84 ALA A O 1
ATOM 669 N N . HIS A 1 85 ? 5.054 1.640 0.068 1.00 90.56 85 HIS A N 1
ATOM 670 C CA . HIS A 1 85 ? 6.341 2.134 0.540 1.00 90.56 85 HIS A CA 1
ATOM 671 C C . HIS A 1 85 ? 7.145 2.732 -0.616 1.00 90.56 85 HIS A C 1
ATOM 673 O O . HIS A 1 85 ? 6.917 2.421 -1.780 1.00 90.56 85 HIS A O 1
ATOM 679 N N . SER A 1 86 ? 8.078 3.633 -0.301 1.00 91.56 86 SER A N 1
ATOM 680 C CA . SER A 1 86 ? 8.959 4.218 -1.318 1.00 91.56 86 SER A CA 1
ATOM 681 C C . SER A 1 86 ? 10.134 3.313 -1.674 1.00 91.56 86 SER A C 1
ATOM 683 O O . SER A 1 86 ? 10.607 3.361 -2.806 1.00 91.56 86 SER A O 1
ATOM 685 N N . ASP A 1 87 ? 10.609 2.533 -0.697 1.00 92.81 87 ASP A N 1
ATOM 686 C CA . ASP A 1 87 ? 11.882 1.804 -0.738 1.00 92.81 87 ASP A CA 1
ATOM 687 C C . ASP A 1 87 ? 13.052 2.675 -1.236 1.00 92.81 87 ASP A C 1
ATOM 689 O O . ASP A 1 87 ? 13.890 2.278 -2.044 1.00 92.81 87 ASP A O 1
ATOM 693 N N . PHE A 1 88 ? 13.052 3.939 -0.801 1.00 94.44 88 PHE A N 1
ATOM 694 C CA . PHE A 1 88 ? 13.942 4.955 -1.342 1.00 94.44 88 PHE A CA 1
ATOM 695 C C . PHE A 1 88 ? 15.404 4.678 -0.979 1.00 94.44 88 PHE A C 1
ATOM 697 O O . PHE A 1 88 ? 15.813 4.830 0.173 1.00 94.44 88 PHE A O 1
ATOM 704 N N . HIS A 1 89 ? 16.202 4.372 -1.994 1.00 94.69 89 HIS A N 1
ATOM 705 C CA . HIS A 1 89 ? 17.650 4.230 -1.913 1.00 94.69 89 HIS A CA 1
ATOM 706 C C . HIS A 1 89 ? 18.361 5.315 -2.724 1.00 94.69 89 HIS A C 1
ATOM 708 O O . HIS A 1 89 ? 19.449 5.761 -2.351 1.00 94.69 89 HIS A O 1
ATOM 714 N N . SER A 1 90 ? 17.771 5.750 -3.844 1.00 93.88 90 SER A N 1
ATOM 715 C CA . SER A 1 90 ? 18.308 6.834 -4.666 1.00 93.88 90 SER A CA 1
ATOM 716 C C . SER A 1 90 ? 17.319 7.349 -5.712 1.00 93.88 90 SER A C 1
ATOM 718 O O . SER A 1 90 ? 16.490 6.620 -6.246 1.00 93.88 90 SER A O 1
ATOM 720 N N . MET A 1 91 ? 17.553 8.568 -6.191 1.00 92.38 91 MET A N 1
ATOM 721 C CA . MET A 1 91 ? 16.858 9.114 -7.363 1.00 92.38 91 MET A CA 1
ATOM 722 C C . MET A 1 91 ? 17.234 8.428 -8.695 1.00 92.38 91 MET A C 1
ATOM 724 O O . MET A 1 91 ? 16.944 8.979 -9.753 1.00 92.38 91 MET A O 1
ATOM 728 N N . ALA A 1 92 ? 17.914 7.279 -8.710 1.00 91.69 92 ALA A N 1
ATOM 729 C CA . ALA A 1 92 ? 18.145 6.534 -9.951 1.00 91.69 92 ALA A CA 1
ATOM 730 C C . ALA A 1 92 ? 16.954 5.625 -10.291 1.00 91.69 92 ALA A C 1
ATOM 732 O O . ALA A 1 92 ? 16.513 5.592 -11.438 1.00 91.69 92 ALA A O 1
ATOM 733 N N . LYS A 1 93 ? 16.426 4.917 -9.285 1.00 92.06 93 LYS A N 1
ATOM 734 C CA . LYS A 1 93 ? 15.332 3.942 -9.423 1.00 92.06 93 LYS A CA 1
ATOM 735 C C . LYS A 1 93 ? 14.094 4.302 -8.590 1.00 92.06 93 LYS A C 1
ATOM 737 O O . LYS A 1 93 ? 13.067 3.639 -8.733 1.00 92.06 93 LYS A O 1
ATOM 742 N N . ASP A 1 94 ? 14.159 5.394 -7.820 1.00 94.75 94 ASP A N 1
ATOM 743 C CA . ASP A 1 94 ? 13.111 5.784 -6.875 1.00 94.75 94 ASP A CA 1
ATOM 744 C C . ASP A 1 94 ? 12.548 7.177 -7.138 1.00 94.75 94 ASP A C 1
ATOM 746 O O . ASP A 1 94 ? 13.214 8.069 -7.681 1.00 94.75 94 ASP A O 1
ATOM 750 N N . PHE A 1 95 ? 11.298 7.333 -6.715 1.00 94.00 95 PHE A N 1
ATOM 751 C CA . PHE A 1 95 ? 10.682 8.618 -6.408 1.00 94.00 95 PHE A CA 1
ATOM 752 C C . PHE A 1 95 ? 10.972 8.974 -4.949 1.00 94.00 95 PHE A C 1
ATOM 754 O O . PHE A 1 95 ? 11.170 8.076 -4.126 1.00 94.00 95 PHE A O 1
ATOM 761 N N . TRP A 1 96 ? 10.952 10.260 -4.603 1.00 95.38 96 TRP A N 1
ATOM 762 C CA . TRP A 1 96 ? 11.019 10.666 -3.201 1.00 95.38 96 TRP A CA 1
ATOM 763 C C . TRP A 1 96 ? 9.879 10.022 -2.391 1.00 95.38 96 TRP A C 1
ATOM 765 O O . TRP A 1 96 ? 8.788 9.793 -2.926 1.00 95.38 96 TRP A O 1
ATOM 775 N N . PRO A 1 97 ? 10.083 9.735 -1.091 1.00 94.25 97 PRO A N 1
ATOM 776 C CA . PRO A 1 97 ? 8.997 9.284 -0.230 1.00 94.25 97 PRO A CA 1
ATOM 777 C C . PRO A 1 97 ? 7.784 10.222 -0.314 1.00 94.25 97 PRO A C 1
ATOM 779 O O . PRO A 1 97 ? 7.909 11.419 -0.070 1.00 94.25 97 PRO A O 1
ATOM 782 N N . GLY A 1 98 ? 6.622 9.674 -0.681 1.00 91.31 98 GLY A N 1
ATOM 783 C CA . GLY A 1 98 ? 5.374 10.424 -0.849 1.00 91.31 98 GLY A CA 1
ATOM 784 C C . GLY A 1 98 ? 5.189 11.144 -2.193 1.00 91.31 98 GLY A C 1
ATOM 785 O O . GLY A 1 98 ? 4.127 11.717 -2.399 1.00 91.31 98 GLY A O 1
ATOM 786 N N . GLU A 1 99 ? 6.161 11.111 -3.113 1.00 91.75 99 GLU A N 1
ATOM 787 C CA . GLU A 1 99 ? 6.031 11.738 -4.445 1.00 91.75 99 GLU A CA 1
ATOM 788 C C . GLU A 1 99 ? 5.148 10.918 -5.396 1.00 91.75 99 GLU A C 1
ATOM 790 O O . GLU A 1 99 ? 4.382 11.479 -6.170 1.00 91.75 99 GLU A O 1
ATOM 795 N N . TYR A 1 100 ? 5.260 9.588 -5.354 1.00 91.94 100 TYR A N 1
ATOM 796 C CA . TYR A 1 100 ? 4.475 8.694 -6.212 1.00 91.94 100 TYR A CA 1
ATOM 797 C C . TYR A 1 100 ? 3.664 7.689 -5.400 1.00 91.94 100 TYR A C 1
ATOM 799 O O . TYR A 1 100 ? 2.486 7.510 -5.661 1.00 91.94 100 TYR A O 1
ATOM 807 N N . SER A 1 101 ? 4.262 7.025 -4.415 1.00 92.94 101 SER A N 1
ATOM 808 C CA . SER A 1 101 ? 3.573 6.020 -3.599 1.00 92.94 101 SER A CA 1
ATOM 809 C C . SER A 1 101 ? 3.169 6.628 -2.260 1.00 92.94 101 SER A C 1
ATOM 811 O O . SER A 1 101 ? 4.034 7.103 -1.517 1.00 92.94 101 SER A O 1
ATOM 813 N N . LYS A 1 102 ? 1.870 6.608 -1.942 1.00 93.56 102 LYS A N 1
ATOM 814 C CA . LYS A 1 102 ? 1.325 7.153 -0.690 1.00 93.56 102 LYS A CA 1
ATOM 815 C C . LYS A 1 102 ? 0.416 6.139 -0.005 1.00 93.56 102 LYS A C 1
ATOM 817 O O . LYS A 1 102 ? -0.422 5.510 -0.647 1.00 93.56 102 LYS A O 1
ATOM 822 N N . SER A 1 103 ? 0.565 6.026 1.313 1.00 93.88 103 SER A N 1
ATOM 823 C CA . SER A 1 103 ? -0.398 5.356 2.188 1.00 93.88 103 SER A CA 1
ATOM 824 C C . SER A 1 103 ? -1.131 6.423 2.990 1.00 93.88 103 SER A C 1
ATOM 826 O O . SER A 1 103 ? -0.518 7.116 3.801 1.00 93.88 103 SER A O 1
ATOM 828 N N . HIS A 1 104 ? -2.430 6.557 2.758 1.00 92.88 104 HIS A N 1
ATOM 829 C CA . HIS A 1 104 ? -3.300 7.470 3.486 1.00 92.88 104 HIS A CA 1
ATOM 830 C C . HIS A 1 104 ? -3.949 6.715 4.632 1.00 92.88 104 HIS A C 1
ATOM 832 O O . HIS A 1 104 ? -4.497 5.633 4.426 1.00 92.88 104 HIS A O 1
ATOM 838 N N . ILE A 1 105 ? -3.876 7.269 5.839 1.00 93.62 105 ILE A N 1
ATOM 839 C CA . ILE A 1 105 ? -4.448 6.667 7.043 1.00 93.62 105 ILE A CA 1
ATOM 840 C C . ILE A 1 105 ? -5.281 7.734 7.733 1.00 93.62 105 ILE A C 1
ATOM 842 O O . ILE A 1 105 ? -4.779 8.810 8.055 1.00 93.62 105 ILE A O 1
ATOM 846 N N . TYR A 1 106 ? -6.555 7.437 7.953 1.00 94.19 106 TYR A N 1
ATOM 847 C CA . TYR A 1 106 ? -7.437 8.325 8.690 1.00 94.19 106 TYR A CA 1
ATOM 848 C C . TYR A 1 106 ? -7.220 8.133 10.189 1.00 94.19 106 TYR A C 1
ATOM 850 O O . TYR A 1 106 ? -7.332 7.020 10.692 1.00 94.19 106 TYR A O 1
ATOM 858 N N . LEU A 1 107 ? -6.908 9.213 10.904 1.00 95.44 107 LEU A N 1
ATOM 859 C CA . LEU A 1 107 ? -6.661 9.185 12.342 1.00 95.44 107 LEU A CA 1
ATOM 860 C C . LEU A 1 107 ? -7.753 9.966 13.072 1.00 95.44 107 LEU A C 1
ATOM 862 O O . LEU A 1 107 ? -7.887 11.170 12.878 1.00 95.44 107 LEU A O 1
ATOM 866 N N . GLU A 1 108 ? -8.481 9.308 13.975 1.00 93.62 108 GLU A N 1
ATOM 867 C CA . GLU A 1 108 ? -9.343 10.015 14.938 1.00 93.62 108 GLU A CA 1
ATOM 868 C C . GLU A 1 108 ? -8.513 10.775 15.984 1.00 93.62 108 GLU A C 1
ATOM 870 O O . GLU A 1 108 ? -8.924 11.812 16.500 1.00 93.62 108 GLU A O 1
ATOM 875 N N . GLN A 1 109 ? -7.339 10.232 16.318 1.00 94.19 109 GLN A N 1
ATOM 876 C CA . GLN A 1 109 ? -6.394 10.801 17.272 1.00 94.19 109 GLN A CA 1
ATOM 877 C C . GLN A 1 109 ? -4.976 10.664 16.715 1.00 94.19 109 GLN A C 1
ATOM 879 O O . GLN A 1 109 ? -4.526 9.550 16.444 1.00 94.19 109 GLN A O 1
ATOM 884 N N . GLU A 1 110 ? -4.241 11.771 16.618 1.00 96.00 110 GLU A N 1
ATOM 885 C CA . GLU A 1 110 ? -2.838 11.804 16.175 1.00 96.00 110 GLU A CA 1
ATOM 886 C C . GLU A 1 110 ? -1.884 11.292 17.270 1.00 96.00 110 GLU A C 1
ATOM 888 O O . GLU A 1 110 ? -1.060 12.009 17.834 1.00 96.00 110 GLU A O 1
ATOM 893 N N . THR A 1 111 ? -2.025 10.016 17.620 1.00 97.56 111 THR A N 1
ATOM 894 C CA . THR A 1 111 ? -1.190 9.319 18.603 1.00 97.56 111 THR A CA 1
ATOM 895 C C . THR A 1 111 ? -0.734 7.978 18.041 1.00 97.56 111 THR A C 1
ATOM 897 O O . THR A 1 111 ? -1.351 7.438 17.127 1.00 97.56 111 THR A O 1
ATOM 900 N N . GLN A 1 112 ? 0.313 7.382 18.617 1.00 95.38 112 GLN A N 1
ATOM 901 C CA . GLN A 1 112 ? 0.753 6.033 18.228 1.00 95.38 112 GLN A CA 1
ATOM 902 C C . GLN A 1 112 ? -0.370 4.999 18.367 1.00 95.38 112 GLN A C 1
ATOM 904 O O . GLN A 1 112 ? -0.533 4.137 17.507 1.00 95.38 112 GLN A O 1
ATOM 909 N N . LYS A 1 113 ? -1.168 5.105 19.437 1.00 95.31 113 LYS A N 1
ATOM 910 C CA . LYS A 1 113 ? -2.329 4.238 19.633 1.00 95.31 113 LYS A CA 1
ATOM 911 C C . LYS A 1 113 ? -3.381 4.484 18.551 1.00 95.31 113 LYS A C 1
ATOM 913 O O . LYS A 1 113 ? -3.842 3.520 17.960 1.00 95.31 113 LYS A O 1
ATOM 918 N N . GLY A 1 114 ? -3.699 5.746 18.258 1.00 96.12 114 GLY A N 1
ATOM 919 C CA . GLY A 1 114 ? -4.644 6.110 17.199 1.00 96.12 114 GLY A CA 1
ATOM 920 C C . GLY A 1 114 ? -4.213 5.612 15.819 1.00 96.12 114 GLY A C 1
ATOM 921 O O . GLY A 1 114 ? -5.036 5.081 15.085 1.00 96.12 114 GLY A O 1
ATOM 922 N N . LEU A 1 115 ? -2.916 5.671 15.502 1.00 93.50 115 LEU A N 1
ATOM 923 C CA . LEU A 1 115 ? -2.353 5.087 14.281 1.00 93.50 115 LEU A CA 1
ATOM 924 C C . LEU A 1 115 ? -2.562 3.569 14.216 1.00 93.50 115 LEU A C 1
ATOM 926 O O . LEU A 1 115 ? -3.014 3.049 13.199 1.00 93.50 115 LEU A O 1
ATOM 930 N N . LEU A 1 116 ? -2.244 2.852 15.296 1.00 92.38 116 LEU A N 1
ATOM 931 C CA . LEU A 1 116 ? -2.437 1.403 15.350 1.00 92.38 116 LEU A CA 1
ATOM 932 C C . LEU A 1 116 ? -3.919 1.023 15.270 1.00 92.38 116 LEU A C 1
ATOM 934 O O . LEU A 1 116 ? -4.257 0.065 14.579 1.00 92.38 116 LEU A O 1
ATOM 938 N N . ASP A 1 117 ? -4.789 1.766 15.952 1.00 93.31 117 ASP A N 1
ATOM 939 C CA . ASP A 1 117 ? -6.236 1.559 15.916 1.00 93.31 117 ASP A CA 1
ATOM 940 C C . ASP A 1 117 ? -6.783 1.789 14.499 1.00 93.31 117 ASP A C 1
ATOM 942 O O . ASP A 1 117 ? -7.535 0.953 13.999 1.00 93.31 117 ASP A O 1
ATOM 946 N N . ALA A 1 118 ? -6.348 2.853 13.816 1.00 92.88 118 ALA A N 1
ATOM 947 C CA . ALA A 1 118 ? -6.735 3.151 12.439 1.00 92.88 118 ALA A CA 1
ATOM 948 C C . ALA A 1 118 ? -6.307 2.048 11.464 1.00 92.88 118 ALA A C 1
ATOM 950 O O . ALA A 1 118 ? -7.115 1.557 10.670 1.00 92.88 118 ALA A O 1
ATOM 951 N N . ILE A 1 119 ? -5.054 1.591 11.567 1.00 91.50 119 ILE A N 1
ATOM 952 C CA . ILE A 1 119 ? -4.539 0.493 10.741 1.00 91.50 119 ILE A CA 1
ATOM 953 C C . ILE A 1 119 ? -5.336 -0.795 10.984 1.00 91.50 119 ILE A C 1
ATOM 955 O O . ILE A 1 119 ? -5.747 -1.444 10.022 1.00 91.50 119 ILE A O 1
ATOM 959 N N . LYS A 1 120 ? -5.583 -1.156 12.250 1.00 90.38 120 LYS A N 1
ATOM 960 C CA . LYS A 1 120 ? -6.387 -2.335 12.630 1.00 90.38 120 LYS A CA 1
ATOM 961 C C . LYS A 1 120 ? -7.838 -2.227 12.170 1.00 90.38 120 LYS A C 1
ATOM 963 O O . LYS A 1 120 ? -8.466 -3.232 11.836 1.00 90.38 120 LYS A O 1
ATOM 968 N N . GLY A 1 121 ? -8.369 -1.009 12.156 1.00 89.69 121 GLY A N 1
ATOM 969 C CA . GLY A 1 121 ? -9.703 -0.692 11.667 1.00 89.69 121 GLY A CA 1
ATOM 970 C C . GLY A 1 121 ? -9.837 -0.766 10.146 1.00 89.69 121 GLY A C 1
ATOM 971 O O . GLY A 1 121 ? -10.964 -0.773 9.655 1.00 89.69 121 GLY A O 1
ATOM 972 N N . GLY A 1 122 ? -8.726 -0.852 9.403 1.00 88.06 122 GLY A N 1
ATOM 973 C CA . GLY A 1 122 ? -8.724 -0.777 7.941 1.00 88.06 122 GLY A CA 1
ATOM 974 C C . GLY A 1 122 ? -9.000 0.634 7.418 1.00 88.06 122 GLY A C 1
ATOM 975 O O . GLY A 1 122 ? -9.467 0.792 6.294 1.00 88.06 122 GLY A O 1
ATOM 976 N N . GLN A 1 123 ? -8.745 1.665 8.228 1.00 91.69 123 GLN A N 1
ATOM 977 C CA . GLN A 1 123 ? -8.979 3.074 7.898 1.00 91.69 123 GLN A CA 1
ATOM 978 C C . GLN A 1 123 ? -7.845 3.634 7.028 1.00 91.69 123 GLN A C 1
ATOM 980 O O . GLN A 1 123 ? -7.253 4.670 7.332 1.00 91.69 123 GLN A O 1
ATOM 985 N N . SER A 1 124 ? -7.501 2.918 5.960 1.00 90.12 124 SER A N 1
ATOM 986 C CA . SER A 1 124 ? -6.376 3.259 5.099 1.00 90.12 124 SER A CA 1
ATOM 987 C C . SER A 1 124 ? -6.633 2.924 3.640 1.00 90.12 124 SER A C 1
ATOM 989 O O . SER A 1 124 ? -7.280 1.923 3.336 1.00 90.12 124 SER A O 1
ATOM 991 N 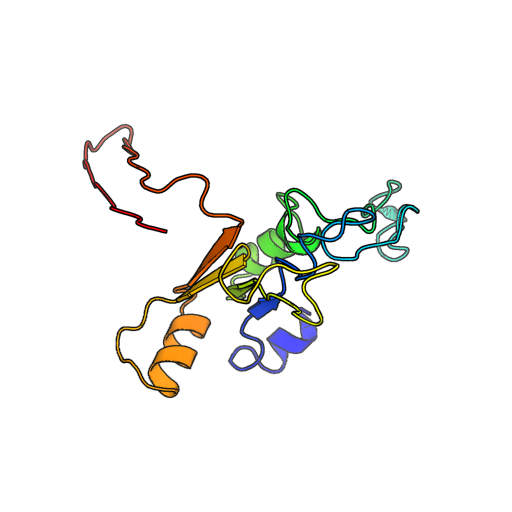N . PHE A 1 125 ? -6.048 3.712 2.747 1.00 90.88 125 PHE A N 1
ATOM 992 C CA . PHE A 1 125 ? -5.992 3.420 1.319 1.00 90.88 125 PHE A CA 1
ATOM 993 C C . PHE A 1 125 ? -4.638 3.831 0.742 1.00 90.88 125 PHE A C 1
ATOM 995 O O . PHE A 1 125 ? -3.909 4.635 1.321 1.00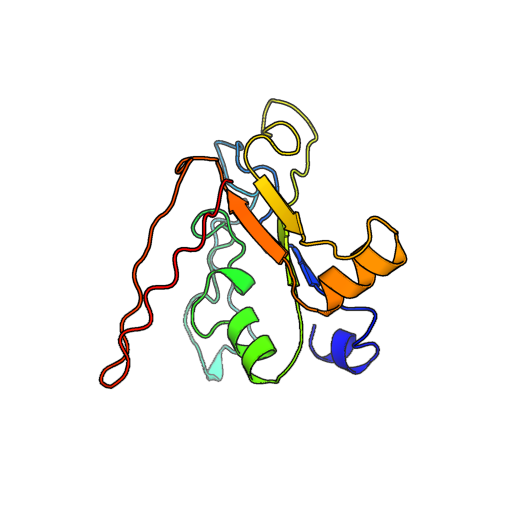 90.88 125 PHE A O 1
ATOM 1002 N N . VAL A 1 126 ? -4.298 3.25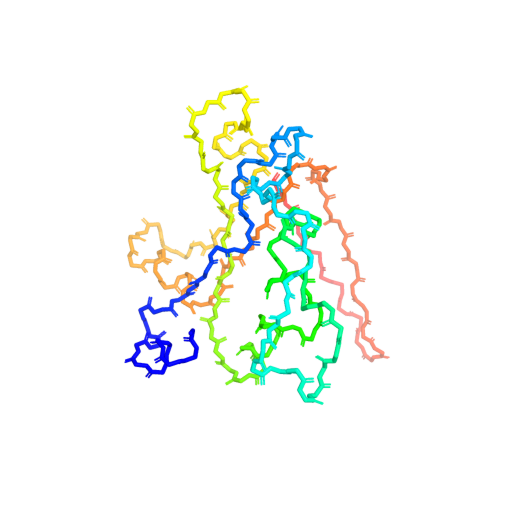8 -0.407 1.00 92.88 126 VAL A N 1
ATOM 1003 C CA . VAL A 1 126 ? -3.027 3.497 -1.093 1.00 92.88 126 VAL A CA 1
ATOM 1004 C C . VAL A 1 126 ? -3.281 4.159 -2.432 1.00 92.88 126 VAL A C 1
ATOM 1006 O O . VAL A 1 126 ? -4.208 3.780 -3.149 1.00 92.88 126 VAL A O 1
ATOM 1009 N N . THR A 1 127 ? -2.419 5.105 -2.791 1.00 90.50 127 THR A N 1
ATOM 1010 C CA . THR A 1 127 ? -2.417 5.728 -4.112 1.00 90.50 127 THR A CA 1
ATOM 1011 C C . THR A 1 127 ? -1.039 5.662 -4.754 1.00 90.50 127 THR A C 1
ATOM 1013 O O . THR A 1 127 ? -0.003 5.630 -4.082 1.00 90.50 127 THR A O 1
ATOM 1016 N N . HIS A 1 128 ? -1.058 5.604 -6.085 1.00 90.31 128 HIS A N 1
ATOM 1017 C CA . HIS A 1 128 ? 0.118 5.685 -6.936 1.00 90.31 128 HIS A CA 1
ATOM 1018 C C . HIS A 1 128 ? -0.011 6.858 -7.902 1.00 90.31 128 HIS A C 1
ATOM 1020 O O . HIS A 1 128 ? -1.028 7.012 -8.581 1.00 90.31 128 HIS A O 1
ATOM 1026 N N . GLY A 1 129 ? 1.056 7.645 -7.980 1.00 84.31 129 GLY A N 1
ATOM 1027 C CA . GLY A 1 129 ? 1.038 8.972 -8.566 1.00 84.31 129 GLY A CA 1
ATOM 1028 C C . GLY A 1 129 ? 0.045 9.882 -7.853 1.00 84.31 129 GLY A C 1
ATOM 1029 O O . GLY A 1 129 ? -0.438 9.579 -6.771 1.00 84.31 129 GLY A O 1
ATOM 1030 N N . ASP A 1 130 ? -0.289 10.963 -8.541 1.00 80.38 130 ASP A N 1
ATOM 1031 C CA . ASP A 1 130 ? -1.334 11.921 -8.183 1.00 80.38 130 ASP A CA 1
ATOM 1032 C C . ASP A 1 130 ? -2.049 12.342 -9.473 1.00 80.38 130 ASP A C 1
ATOM 1034 O O . ASP A 1 130 ? -2.215 13.517 -9.787 1.00 80.38 130 ASP A O 1
ATOM 1038 N N . LEU A 1 131 ? -2.379 11.351 -10.311 1.00 66.94 131 LEU A N 1
ATOM 1039 C CA . LEU A 1 131 ? -2.938 11.598 -11.647 1.00 66.94 131 LEU A CA 1
ATOM 1040 C C . LEU A 1 131 ? -4.309 12.279 -11.591 1.00 66.94 131 LEU A C 1
ATOM 1042 O O . LEU A 1 131 ? -4.728 12.896 -12.568 1.00 66.94 131 LEU A O 1
ATOM 1046 N N . ILE A 1 132 ? -5.005 12.137 -10.465 1.00 65.06 132 ILE A N 1
ATOM 1047 C CA . ILE A 1 132 ? -6.327 12.692 -10.217 1.00 65.06 132 ILE A CA 1
ATOM 1048 C C . ILE A 1 132 ? -6.218 13.529 -8.946 1.00 65.06 132 ILE A C 1
ATOM 1050 O O . ILE A 1 132 ? -6.025 12.985 -7.865 1.00 65.06 132 ILE A O 1
ATOM 1054 N N . SER A 1 133 ? -6.337 14.847 -9.085 1.00 66.81 133 SER A N 1
ATOM 1055 C CA . SER A 1 133 ? -6.367 15.776 -7.951 1.00 66.81 133 SER A CA 1
ATOM 1056 C C . SER A 1 133 ? -7.734 15.830 -7.262 1.00 66.81 133 SER A C 1
ATOM 1058 O O . SER A 1 133 ? -7.838 16.323 -6.144 1.00 66.81 133 SER A O 1
ATOM 1060 N N . GLU A 1 134 ? -8.787 15.364 -7.942 1.00 66.25 134 GLU A N 1
ATOM 1061 C CA . GLU A 1 134 ? -10.173 15.417 -7.478 1.00 66.25 134 GLU A CA 1
ATOM 1062 C C . GLU A 1 134 ? -11.007 14.320 -8.159 1.00 66.25 134 GLU A C 1
ATOM 1064 O O . GLU A 1 134 ? -10.979 14.183 -9.384 1.00 66.25 134 GLU A O 1
ATOM 1069 N N . LEU A 1 135 ? -11.740 13.527 -7.371 1.00 61.03 135 LEU A N 1
ATOM 1070 C CA . LEU A 1 135 ? -12.657 12.498 -7.865 1.00 61.03 135 LEU A CA 1
ATOM 1071 C C . LEU A 1 135 ? -14.052 12.721 -7.273 1.00 61.03 135 LEU A C 1
ATOM 1073 O O . LEU A 1 135 ? -14.245 12.575 -6.069 1.00 61.03 135 LEU A O 1
ATOM 1077 N N . GLU A 1 136 ? -15.028 13.012 -8.130 1.00 71.81 136 GLU A N 1
ATOM 1078 C CA . GLU A 1 136 ? -16.451 13.026 -7.789 1.00 71.81 136 GLU A CA 1
ATOM 1079 C C . GLU A 1 136 ? -17.112 11.763 -8.360 1.00 71.81 136 GLU A C 1
ATOM 1081 O O . GLU A 1 136 ? -16.974 11.466 -9.549 1.00 71.81 136 GLU A O 1
ATOM 1086 N N . PHE A 1 137 ? -17.839 11.007 -7.534 1.00 55.31 137 PHE A N 1
ATOM 1087 C CA . PHE A 1 137 ? -18.690 9.922 -8.020 1.00 55.31 137 PHE A CA 1
ATOM 1088 C C . PHE A 1 137 ? -20.064 9.953 -7.350 1.00 55.31 137 PHE A C 1
ATOM 1090 O O . PHE A 1 137 ? -20.205 10.350 -6.195 1.00 55.31 137 PHE A O 1
ATOM 1097 N N . ILE A 1 138 ? -21.078 9.513 -8.096 1.00 66.75 138 ILE A N 1
ATOM 1098 C CA . ILE A 1 138 ? -22.469 9.419 -7.651 1.00 66.75 138 ILE A CA 1
ATOM 1099 C C . ILE A 1 138 ? -22.844 7.938 -7.655 1.00 66.75 138 ILE A C 1
ATOM 1101 O O . ILE A 1 138 ? -22.830 7.297 -8.705 1.00 66.75 138 ILE A O 1
ATOM 1105 N N . ALA A 1 139 ? -23.166 7.387 -6.485 1.00 53.38 139 ALA A N 1
ATOM 1106 C CA . ALA A 1 139 ? -23.715 6.040 -6.358 1.00 53.38 139 ALA A CA 1
ATOM 1107 C C . ALA A 1 139 ? -25.240 6.120 -6.213 1.00 53.38 139 ALA A C 1
ATOM 1109 O O . ALA A 1 139 ? -25.745 6.917 -5.424 1.00 53.38 139 ALA A O 1
ATOM 1110 N N . GLN A 1 140 ? -25.974 5.294 -6.962 1.00 59.66 140 GLN A N 1
ATOM 1111 C CA . GLN A 1 140 ? -27.436 5.260 -6.927 1.00 59.66 140 GLN A CA 1
ATOM 1112 C C . GLN A 1 140 ? -27.910 3.818 -6.722 1.00 59.66 140 GLN A C 1
ATOM 1114 O O . GLN A 1 140 ? -27.534 2.925 -7.482 1.00 59.66 140 GLN A O 1
ATOM 1119 N N . GLY A 1 141 ? -28.699 3.586 -5.671 1.00 58.84 141 GLY A N 1
ATOM 1120 C CA . GLY A 1 141 ? -29.357 2.305 -5.420 1.00 58.84 141 GLY A CA 1
ATOM 1121 C C . GLY A 1 141 ? -30.741 2.270 -6.064 1.00 58.84 141 GLY A C 1
ATOM 1122 O O . GLY A 1 141 ? -31.402 3.300 -6.170 1.00 58.84 141 GLY A O 1
ATOM 1123 N N . GLU A 1 142 ? -31.204 1.081 -6.457 1.00 69.44 142 GLU A N 1
ATOM 1124 C CA . GLU A 1 142 ? -32.458 0.876 -7.206 1.00 69.44 142 GLU A CA 1
ATOM 1125 C C . GLU A 1 142 ? -33.716 1.419 -6.487 1.00 69.44 142 GLU A C 1
ATOM 1127 O O . GLU A 1 142 ? -34.720 1.679 -7.141 1.00 69.44 142 GLU A O 1
ATOM 1132 N N . ASN A 1 143 ? -33.656 1.647 -5.164 1.00 66.06 143 ASN A N 1
ATOM 1133 C CA . ASN A 1 143 ? -34.782 2.129 -4.350 1.00 66.06 143 ASN A CA 1
ATOM 1134 C C . ASN A 1 143 ? -34.468 3.304 -3.399 1.00 66.06 143 ASN A C 1
ATOM 1136 O O . ASN A 1 143 ? -35.344 3.679 -2.629 1.00 66.06 143 ASN A O 1
ATOM 1140 N N . ASP A 1 144 ? -33.274 3.904 -3.445 1.00 55.31 144 ASP A N 1
ATOM 1141 C CA . ASP A 1 144 ? -32.957 5.089 -2.635 1.00 55.31 144 ASP A CA 1
ATOM 1142 C C . ASP A 1 144 ? -31.927 5.973 -3.346 1.00 55.31 144 ASP A C 1
ATOM 1144 O O . ASP A 1 144 ? -30.797 5.564 -3.635 1.00 55.31 144 ASP A O 1
ATOM 1148 N N . VAL A 1 145 ? -32.322 7.215 -3.630 1.00 50.03 145 VAL A N 1
ATOM 1149 C CA . VAL A 1 145 ? -31.421 8.244 -4.155 1.00 50.03 145 VAL A CA 1
ATOM 1150 C C . VAL A 1 145 ? -30.794 8.964 -2.967 1.00 50.03 145 VAL A C 1
ATOM 1152 O O . VAL A 1 145 ? -31.267 10.016 -2.543 1.00 50.03 145 VAL A O 1
ATOM 1155 N N . SER A 1 146 ? -29.724 8.401 -2.410 1.00 54.38 146 SER A N 1
ATOM 1156 C CA . SER A 1 146 ? -28.843 9.139 -1.505 1.00 54.38 146 SER A CA 1
ATOM 1157 C C . SER A 1 146 ? -27.649 9.669 -2.296 1.00 54.38 146 SER A C 1
ATOM 1159 O O . SER A 1 146 ? -26.697 8.936 -2.558 1.00 54.38 146 SER A O 1
ATOM 1161 N N . ASN A 1 147 ? -27.672 10.950 -2.667 1.00 47.03 147 ASN A N 1
ATOM 1162 C CA . ASN A 1 147 ?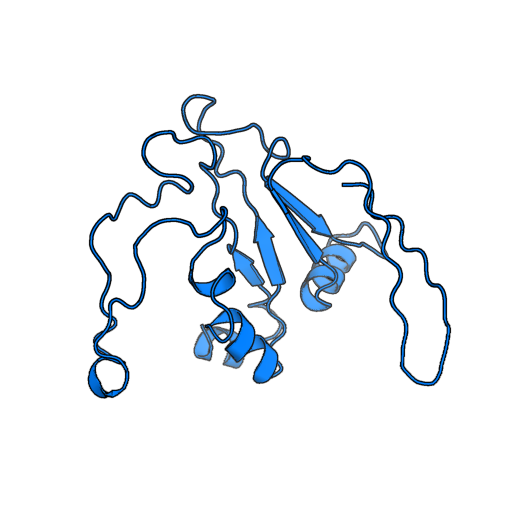 -26.473 11.608 -3.181 1.00 47.03 147 ASN A CA 1
ATOM 1163 C C . ASN A 1 147 ? -25.499 11.803 -2.016 1.00 47.03 147 ASN A C 1
ATOM 1165 O O . ASN A 1 147 ? -25.761 12.592 -1.110 1.00 47.03 147 ASN A O 1
ATOM 1169 N N . SER A 1 148 ? -24.394 11.066 -2.023 1.00 49.56 148 SER A N 1
ATOM 1170 C CA . SER A 1 148 ? -23.277 11.277 -1.103 1.00 49.56 148 SER A CA 1
ATOM 1171 C C . SER A 1 148 ? -22.067 11.711 -1.910 1.00 49.56 148 SER A C 1
ATOM 1173 O O . SER A 1 148 ? -21.532 10.931 -2.689 1.00 49.56 148 SER A O 1
ATOM 1175 N N . THR A 1 149 ? -21.655 12.963 -1.733 1.00 42.69 149 THR A N 1
ATOM 1176 C CA . THR A 1 149 ? -20.401 13.480 -2.283 1.00 42.69 149 THR A CA 1
ATOM 1177 C C . THR A 1 149 ? -19.305 13.216 -1.261 1.00 42.69 149 THR A C 1
ATOM 1179 O O . THR A 1 149 ? -19.349 13.748 -0.151 1.00 42.69 149 THR A O 1
ATOM 1182 N N . VAL A 1 150 ? -18.326 12.390 -1.623 1.00 45.38 150 VAL A N 1
ATOM 1183 C CA . VAL A 1 150 ? -17.097 12.219 -0.843 1.00 45.38 150 VAL A CA 1
ATOM 1184 C C . VAL A 1 150 ? -15.988 12.941 -1.590 1.00 45.38 150 VAL A C 1
ATOM 1186 O O . VAL A 1 150 ? -15.612 12.531 -2.683 1.00 45.38 150 VAL A O 1
ATOM 1189 N N . TRP A 1 151 ? -15.471 14.019 -1.005 1.00 39.91 151 TRP A N 1
ATOM 1190 C CA . TRP A 1 151 ? -14.285 14.690 -1.524 1.00 39.91 151 TRP A CA 1
ATOM 1191 C C . TRP A 1 151 ? -13.058 13.871 -1.139 1.00 39.91 151 TRP A C 1
ATOM 1193 O O . TRP A 1 151 ? -12.689 13.818 0.035 1.00 39.91 151 TRP A O 1
ATOM 1203 N N . VAL A 1 152 ? -12.437 13.222 -2.120 1.00 44.47 152 VAL A N 1
ATOM 1204 C CA . VAL A 1 152 ? -11.124 12.596 -1.949 1.00 44.47 152 VAL A CA 1
ATOM 1205 C C . VAL A 1 152 ? -10.108 13.490 -2.650 1.00 44.47 152 VAL A C 1
ATOM 1207 O O . VAL A 1 152 ? -9.964 13.433 -3.869 1.00 44.47 152 VAL A O 1
ATOM 1210 N N . ALA A 1 153 ? -9.446 14.353 -1.879 1.00 40.62 153 ALA A N 1
ATOM 1211 C CA . ALA A 1 153 ? -8.227 15.026 -2.318 1.00 40.62 153 ALA A CA 1
ATOM 1212 C C . ALA A 1 153 ? -7.043 14.103 -1.987 1.00 40.62 153 ALA A C 1
ATOM 1214 O O . ALA A 1 153 ? -6.907 13.687 -0.834 1.00 40.62 153 ALA A O 1
ATOM 1215 N N . ILE A 1 154 ? -6.249 13.738 -2.998 1.00 52.03 154 ILE A N 1
ATOM 1216 C CA . ILE A 1 154 ? -5.095 12.820 -2.899 1.00 52.03 154 ILE A CA 1
ATOM 1217 C C . ILE A 1 154 ? -3.785 13.619 -2.878 1.00 52.03 154 ILE A C 1
ATOM 1219 O O . ILE A 1 154 ? -3.715 14.623 -3.620 1.00 52.03 154 ILE A O 1
#

Organism: NCBI:txid1481914

pLDDT: mean 82.26, std 15.08, range [39.91, 97.56]

Secondary structure (DSSP, 8-state):
-HHHHHH-TTT--EEEEE-S-TT-SS-GGG--EEEEEP-GGGTTT--S-SEEES-BTTB-HHHHSTTSHHHHHHHTT---EEEE----S-TTT-PPTTTSEEEEE--SSSSHHHHHHHHHHT-EEEEES---S-B-----BTTB-------B--

Sequence (154 aa):
MRELHNTAPDIIIGMEGAPGHQRNPEARGSYEMEHPIFLKEYAEDYQGPAYHGRTYGGFDYMTARMGGVWDALLSEGRRISIFAHSDFHSMAKDFWPGEYSKSHIYLEQETQKGLLDAIKGGQSFVTHGDLISELEFIAQGENDVSNSTVWVAI